Protein AF-A0A962ZB25-F1 (afdb_monomer)

Nearest PDB structures (foldseek):
  3ad7-assembly1_D  TM=9.745E-01  e=2.701E-07  Corynebacterium sp. U-96
  2gah-assembly1_D  TM=9.733E-01  e=1.044E-06  Stenotrophomonas maltophilia
  5efv-assembly1_A  TM=5.669E-01  e=6.723E+00  Dubowvirus dv11
  7abw-assembly2_B  TM=2.927E-01  e=5.945E+00  Pseudomonas aeruginosa

pLDDT: mean 91.08, std 13.23, range [43.5, 98.31]

Foldseek 3Di:
DAAAPDLDDDDPPDDPVVVCCSPPNHDDDQWWGWTKDAPVVPPRDIWIWTARPPPRDTPDTGGHPDDDPDCVPVDTPPPPD

Structure (mmCIF, N/CA/C/O backbone):
data_AF-A0A962ZB25-F1
#
_entry.id   AF-A0A962ZB25-F1
#
loop_
_atom_site.group_PDB
_atom_site.id
_atom_site.type_symbol
_atom_site.label_atom_id
_atom_site.label_alt_id
_atom_site.label_comp_id
_atom_site.label_asym_id
_atom_site.label_entity_id
_atom_site.label_seq_id
_atom_site.pdbx_PDB_ins_code
_atom_site.Cartn_x
_atom_site.Cartn_y
_atom_site.Cartn_z
_atom_site.occupancy
_atom_site.B_iso_or_equiv
_atom_site.auth_seq_id
_atom_site.auth_comp_id
_atom_site.auth_asym_id
_atom_site.auth_atom_id
_atom_site.pdbx_PDB_model_num
ATOM 1 N N . CYS A 1 1 ? 7.668 -3.560 6.475 1.00 76.38 1 CYS A N 1
ATOM 2 C CA . CYS A 1 1 ? 6.632 -2.893 5.657 1.00 76.38 1 CYS A CA 1
ATOM 3 C C . CYS A 1 1 ? 7.088 -2.883 4.193 1.00 76.38 1 CYS A C 1
ATOM 5 O O . CYS A 1 1 ? 8.291 -2.820 3.966 1.00 76.38 1 CYS A O 1
ATOM 7 N N . GLY A 1 2 ? 6.173 -3.009 3.224 1.00 92.25 2 GLY A N 1
ATOM 8 C CA . GLY A 1 2 ? 6.464 -3.032 1.780 1.00 92.25 2 GLY A CA 1
ATOM 9 C C . GLY A 1 2 ? 5.886 -1.858 0.981 1.00 92.25 2 GLY A C 1
ATOM 10 O O . GLY A 1 2 ? 5.734 -1.969 -0.242 1.00 92.25 2 GLY A O 1
ATOM 11 N N . GLY A 1 3 ? 5.572 -0.756 1.671 1.00 95.69 3 GLY A N 1
ATOM 12 C CA . GLY A 1 3 ? 5.124 0.508 1.085 1.00 95.69 3 GLY A CA 1
ATOM 13 C C . GLY A 1 3 ? 3.700 0.464 0.536 1.00 95.69 3 GLY A C 1
ATOM 14 O O . GLY A 1 3 ? 2.925 -0.432 0.868 1.00 95.69 3 GLY A O 1
ATOM 15 N N . GLN A 1 4 ? 3.374 1.429 -0.324 1.00 97.25 4 GLN A N 1
ATOM 16 C CA . GLN A 1 4 ? 2.048 1.602 -0.917 1.00 97.25 4 GLN A CA 1
ATOM 17 C C . GLN A 1 4 ? 1.516 0.314 -1.582 1.00 97.25 4 GLN A C 1
ATOM 19 O O . GLN A 1 4 ? 2.239 -0.400 -2.289 1.00 97.25 4 GLN A O 1
ATOM 24 N N . ALA A 1 5 ? 0.232 0.030 -1.364 1.00 97.19 5 ALA A N 1
ATOM 25 C CA . ALA A 1 5 ? -0.507 -1.034 -2.033 1.00 97.19 5 ALA A CA 1
ATOM 26 C C . ALA A 1 5 ? -0.974 -0.632 -3.442 1.00 97.19 5 ALA A C 1
ATOM 28 O O . ALA A 1 5 ? -0.968 0.537 -3.817 1.00 97.19 5 ALA A O 1
ATOM 29 N N . HIS A 1 6 ? -1.411 -1.623 -4.223 1.00 96.31 6 HIS A N 1
ATOM 30 C CA . HIS A 1 6 ? -2.066 -1.417 -5.529 1.00 96.31 6 HIS A CA 1
ATOM 31 C C . HIS A 1 6 ? -1.208 -0.769 -6.620 1.00 96.31 6 HIS A C 1
ATOM 33 O O . HIS A 1 6 ? -1.738 -0.249 -7.597 1.00 96.31 6 HIS A O 1
ATOM 39 N N . ILE A 1 7 ? 0.119 -0.846 -6.501 1.00 95.81 7 ILE A N 1
ATOM 40 C CA . ILE A 1 7 ? 1.022 -0.470 -7.591 1.00 95.81 7 ILE A CA 1
ATOM 41 C C . ILE A 1 7 ? 1.244 -1.673 -8.492 1.00 95.81 7 ILE A C 1
ATOM 43 O O . ILE A 1 7 ? 1.871 -2.661 -8.103 1.00 95.81 7 ILE A O 1
ATOM 47 N N . VAL A 1 8 ? 0.716 -1.565 -9.705 1.00 94.75 8 VAL A N 1
ATOM 48 C CA . VAL A 1 8 ? 0.845 -2.576 -10.748 1.00 94.75 8 VAL A CA 1
ATOM 49 C C . VAL A 1 8 ? 2.120 -2.310 -11.537 1.00 94.75 8 VAL A C 1
ATOM 51 O O . VAL A 1 8 ? 2.407 -1.174 -11.910 1.00 94.75 8 VAL A O 1
ATOM 54 N N . ARG A 1 9 ? 2.892 -3.368 -11.792 1.00 95.56 9 ARG A N 1
ATOM 55 C CA . ARG A 1 9 ? 4.046 -3.288 -12.684 1.00 95.56 9 ARG A CA 1
ATOM 56 C C . ARG A 1 9 ? 3.564 -3.029 -14.116 1.00 95.56 9 ARG A C 1
ATOM 58 O O . ARG A 1 9 ? 2.747 -3.815 -14.595 1.00 95.56 9 ARG A O 1
ATOM 65 N N . PRO A 1 10 ? 4.052 -1.979 -14.797 1.00 96.38 10 PRO A N 1
ATOM 66 C CA . PRO A 1 10 ? 3.692 -1.730 -16.185 1.00 96.38 10 PRO A CA 1
ATOM 67 C C . PRO A 1 10 ? 4.267 -2.813 -17.111 1.00 96.38 10 PRO A C 1
ATOM 69 O O . PRO A 1 10 ? 5.166 -3.570 -16.729 1.00 96.38 10 PRO A O 1
ATOM 72 N N . SER A 1 11 ? 3.741 -2.888 -18.336 1.00 95.81 11 SER A N 1
ATOM 73 C CA . SER A 1 11 ? 4.311 -3.712 -19.407 1.00 95.81 11 SER A CA 1
ATOM 74 C C . SER A 1 11 ? 5.718 -3.241 -19.788 1.00 95.81 11 SER A C 1
ATOM 76 O O . SER A 1 11 ? 6.138 -2.147 -19.420 1.00 95.81 11 SER A O 1
ATOM 78 N N . ASN A 1 12 ? 6.443 -4.056 -20.555 1.00 92.88 12 ASN A N 1
ATOM 79 C CA . ASN A 1 12 ? 7.792 -3.700 -21.007 1.00 92.88 12 ASN A CA 1
ATOM 80 C C . ASN A 1 12 ? 7.796 -2.617 -22.103 1.00 92.88 12 ASN A C 1
ATOM 82 O O . ASN A 1 12 ? 8.812 -1.961 -22.289 1.00 92.88 12 ASN A O 1
ATOM 86 N N . ASP A 1 13 ? 6.668 -2.408 -22.787 1.00 95.69 13 ASP A N 1
ATOM 87 C CA . ASP A 1 13 ? 6.540 -1.478 -23.919 1.00 95.69 13 ASP A CA 1
ATOM 88 C C . ASP A 1 13 ? 5.999 -0.095 -23.498 1.00 95.69 13 ASP A C 1
ATOM 90 O O . ASP A 1 13 ? 5.139 0.478 -24.167 1.00 95.69 13 ASP A O 1
ATOM 94 N N . VAL A 1 14 ? 6.437 0.423 -22.346 1.00 97.00 14 VAL A N 1
ATOM 95 C CA . VAL A 1 14 ? 6.053 1.763 -21.858 1.00 97.00 14 VAL A CA 1
ATOM 96 C C . VAL A 1 14 ? 7.182 2.771 -22.047 1.00 97.00 14 VAL A C 1
ATOM 98 O O . VAL A 1 14 ? 8.341 2.391 -22.190 1.00 97.00 14 VAL A O 1
ATOM 101 N N . ASP A 1 15 ? 6.846 4.061 -22.039 1.00 97.19 15 ASP A N 1
ATOM 102 C CA . ASP A 1 15 ? 7.854 5.118 -22.095 1.00 97.19 15 ASP A CA 1
ATOM 103 C C . ASP A 1 15 ? 8.631 5.272 -20.773 1.00 97.19 15 ASP A C 1
ATOM 105 O O . ASP A 1 15 ? 8.233 4.779 -19.709 1.00 97.19 15 ASP A O 1
ATOM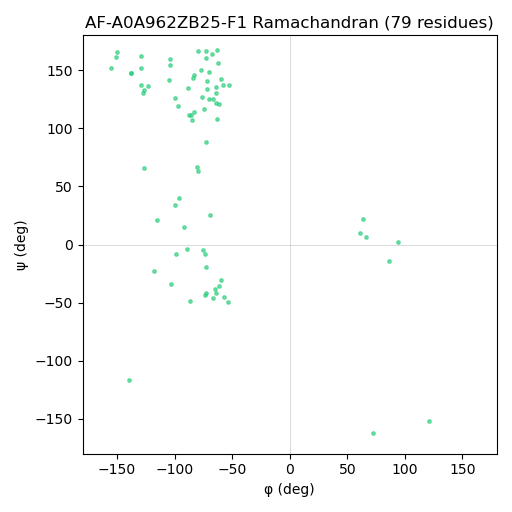 109 N N . ASP A 1 16 ? 9.743 6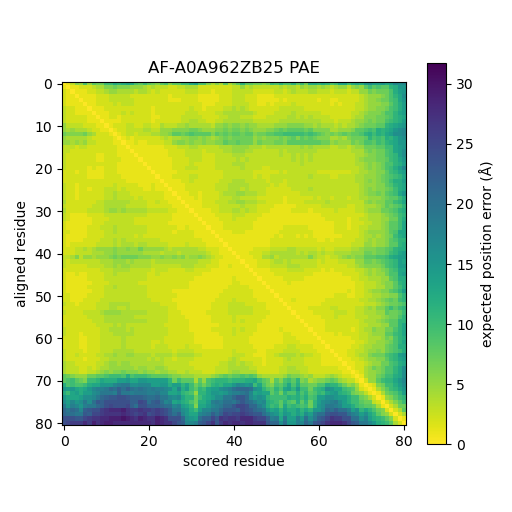.008 -20.843 1.00 97.25 16 ASP A N 1
ATOM 110 C CA . ASP A 1 16 ? 10.627 6.246 -19.700 1.00 97.25 16 ASP A CA 1
ATOM 111 C C . ASP A 1 16 ? 9.925 6.951 -18.532 1.00 97.25 16 ASP A C 1
ATOM 113 O O . ASP A 1 16 ? 10.280 6.709 -17.382 1.00 97.25 16 ASP A O 1
ATOM 117 N N . ARG A 1 17 ? 8.914 7.796 -18.785 1.00 97.25 17 ARG A N 1
ATOM 118 C CA . ARG A 1 17 ? 8.197 8.532 -17.725 1.00 97.25 17 ARG A CA 1
ATOM 119 C C . ARG A 1 17 ? 7.288 7.604 -16.929 1.00 97.25 17 ARG A C 1
ATOM 121 O O . ARG A 1 17 ? 7.215 7.689 -15.701 1.00 97.25 17 ARG A O 1
ATOM 128 N N . VAL A 1 18 ? 6.592 6.699 -17.614 1.00 97.44 18 VAL A N 1
ATOM 129 C CA . VAL A 1 18 ? 5.790 5.653 -16.971 1.00 97.44 18 VAL A CA 1
ATOM 130 C C . VAL A 1 18 ? 6.700 4.717 -16.181 1.00 97.44 18 VAL A C 1
ATOM 132 O O . 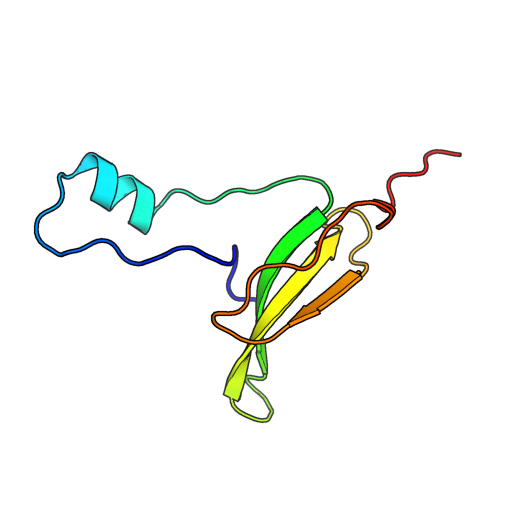VAL A 1 18 ? 6.376 4.353 -15.046 1.00 97.44 18 VAL A O 1
ATOM 135 N N . TRP A 1 19 ? 7.858 4.364 -16.740 1.00 96.75 19 TRP A N 1
ATOM 136 C CA . TRP A 1 19 ? 8.820 3.507 -16.060 1.00 96.75 19 TRP A CA 1
ATOM 137 C C . TRP A 1 19 ? 9.435 4.174 -14.820 1.00 96.75 19 TRP A C 1
ATOM 139 O O . TRP A 1 19 ? 9.443 3.574 -13.744 1.00 96.75 19 TRP A O 1
ATOM 149 N N . GLU A 1 20 ? 9.866 5.4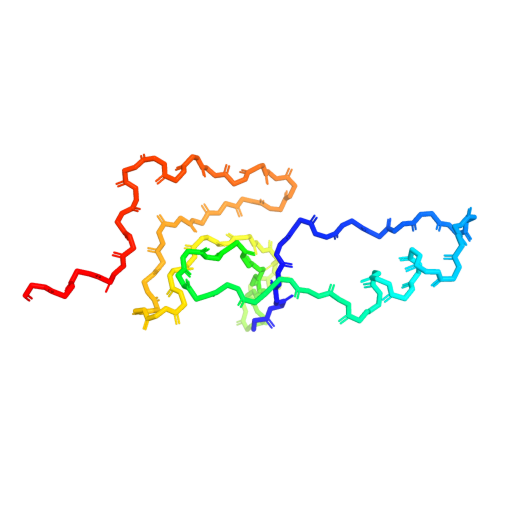33 -14.926 1.00 97.25 20 GLU A N 1
ATOM 150 C CA . GLU A 1 20 ? 10.330 6.271 -13.811 1.00 97.25 20 GLU A CA 1
ATOM 151 C C . GLU A 1 20 ? 9.280 6.325 -12.694 1.00 97.25 20 GLU A C 1
ATOM 153 O O . GLU A 1 20 ? 9.586 6.046 -11.531 1.00 97.25 20 GLU A O 1
ATOM 158 N N . SER A 1 21 ? 8.026 6.614 -13.051 1.00 96.88 21 SER A N 1
ATOM 159 C CA . SER A 1 21 ? 6.912 6.678 -12.101 1.00 96.88 21 SER A CA 1
ATOM 160 C C . SER A 1 21 ? 6.744 5.360 -11.345 1.00 96.88 21 SER A C 1
ATOM 162 O O . SER A 1 21 ? 6.618 5.340 -10.118 1.00 96.88 21 SER A O 1
ATOM 164 N N . TYR A 1 22 ? 6.801 4.232 -12.058 1.00 96.50 22 TYR A N 1
ATOM 165 C CA . TYR A 1 22 ? 6.732 2.912 -11.442 1.00 96.50 22 TYR A CA 1
ATOM 166 C C . TYR A 1 22 ? 7.935 2.613 -10.537 1.00 96.50 22 TYR A C 1
ATOM 168 O O . TYR A 1 22 ? 7.748 2.017 -9.474 1.00 96.50 22 TYR A O 1
ATOM 176 N N . LEU A 1 23 ? 9.151 3.016 -10.900 1.00 95.62 23 LEU A N 1
ATOM 177 C CA . LEU A 1 23 ? 10.344 2.746 -10.095 1.00 95.62 23 LEU A CA 1
ATOM 178 C C . LEU A 1 23 ? 10.421 3.614 -8.835 1.00 95.62 23 LEU A C 1
ATOM 180 O O . LEU A 1 23 ? 10.736 3.090 -7.765 1.00 95.62 23 LEU A O 1
ATOM 184 N N . PHE A 1 24 ? 10.116 4.908 -8.945 1.00 96.62 24 PHE A N 1
ATOM 185 C CA . PHE A 1 24 ? 10.509 5.889 -7.929 1.00 96.62 24 PHE A CA 1
ATOM 186 C C . PHE A 1 24 ? 9.342 6.591 -7.232 1.00 96.62 24 PHE A C 1
ATOM 188 O O . PHE A 1 24 ? 9.508 7.059 -6.107 1.00 96.62 24 PHE A O 1
ATOM 195 N N . ILE A 1 25 ? 8.158 6.656 -7.844 1.00 97.19 25 ILE A N 1
ATOM 196 C CA . ILE A 1 25 ? 7.076 7.515 -7.349 1.00 97.19 25 ILE A CA 1
ATOM 197 C C . ILE A 1 25 ? 6.053 6.713 -6.543 1.00 97.19 25 ILE A C 1
ATOM 199 O O . ILE A 1 25 ? 5.505 5.714 -7.009 1.00 97.19 25 ILE A O 1
ATOM 203 N N . ARG A 1 26 ? 5.782 7.149 -5.309 1.00 96.69 26 ARG A N 1
ATOM 204 C CA . ARG A 1 26 ? 4.815 6.543 -4.379 1.00 96.69 26 ARG A CA 1
ATOM 205 C C . ARG A 1 26 ? 4.018 7.632 -3.672 1.00 96.69 26 ARG A C 1
ATOM 207 O O . ARG A 1 26 ? 4.557 8.688 -3.354 1.00 96.69 26 ARG A O 1
ATOM 214 N N . ASN A 1 27 ? 2.760 7.346 -3.362 1.00 95.75 27 ASN A N 1
ATOM 215 C CA . ASN A 1 27 ? 1.963 8.183 -2.477 1.00 95.75 27 ASN A CA 1
ATOM 216 C C . ASN A 1 27 ? 2.469 8.031 -1.041 1.00 95.75 27 ASN A C 1
ATOM 218 O O . ASN A 1 27 ? 2.638 6.912 -0.557 1.00 95.75 27 ASN A O 1
ATOM 222 N N . ASN A 1 28 ? 2.637 9.159 -0.355 1.00 95.06 28 ASN A N 1
ATOM 223 C CA . ASN A 1 28 ? 2.993 9.227 1.061 1.00 95.06 28 ASN A CA 1
ATOM 224 C C . ASN A 1 28 ? 1.982 10.109 1.820 1.00 95.06 28 ASN A C 1
ATOM 226 O O . ASN A 1 28 ? 2.316 11.226 2.221 1.00 95.06 28 ASN A O 1
ATOM 230 N N . PRO A 1 29 ? 0.710 9.682 1.923 1.00 94.69 29 PRO A N 1
ATOM 231 C CA . PRO A 1 29 ? -0.316 10.476 2.576 1.00 94.69 29 PRO A CA 1
ATOM 232 C C . PRO A 1 29 ? -0.100 10.505 4.092 1.00 94.69 29 PRO A C 1
ATOM 234 O O . PRO A 1 29 ? 0.215 9.492 4.723 1.00 94.69 29 PRO A O 1
ATOM 237 N N . LYS A 1 30 ? -0.338 11.678 4.679 1.00 94.06 30 LYS A N 1
ATOM 238 C CA . LYS A 1 30 ? -0.567 11.835 6.114 1.00 94.06 30 LYS A CA 1
ATOM 239 C C . LYS A 1 30 ? -2.041 11.519 6.387 1.00 94.06 30 LYS A C 1
ATOM 241 O O . LYS A 1 30 ? -2.897 12.255 5.906 1.00 94.06 30 LYS A O 1
ATOM 246 N N . GLY A 1 31 ? -2.321 10.439 7.113 1.00 94.56 31 GLY A N 1
ATOM 247 C CA . GLY A 1 31 ? -3.673 9.921 7.344 1.00 94.56 31 GLY A CA 1
ATOM 248 C C . GLY A 1 31 ? -3.825 8.482 6.849 1.00 94.56 31 GLY A C 1
ATOM 249 O O . GLY A 1 31 ? -2.852 7.729 6.791 1.00 94.56 31 GLY A O 1
ATOM 250 N N . ILE A 1 32 ? -5.042 8.089 6.464 1.00 95.75 32 ILE A N 1
ATOM 251 C CA . ILE A 1 32 ? -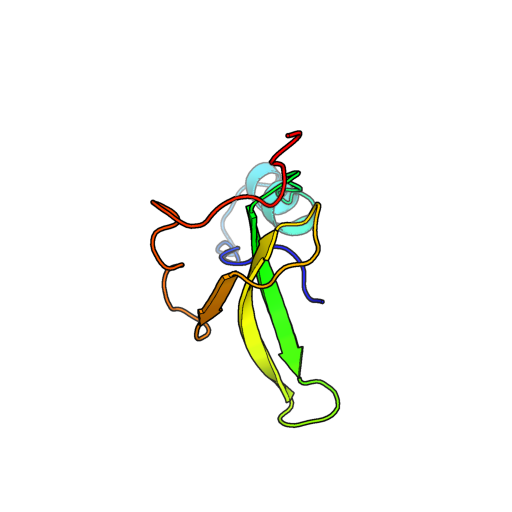5.337 6.723 6.006 1.00 95.75 32 ILE A CA 1
ATOM 252 C C . ILE A 1 32 ? -4.519 6.378 4.752 1.00 95.75 32 ILE A C 1
ATOM 254 O O . ILE A 1 32 ? -4.636 7.015 3.704 1.00 95.75 32 ILE A O 1
ATOM 258 N N . HIS A 1 33 ? -3.714 5.322 4.848 1.00 96.06 33 HIS A N 1
ATOM 259 C CA . HIS A 1 33 ? -2.868 4.818 3.777 1.00 96.06 33 HIS A CA 1
ATOM 260 C C . HIS A 1 33 ? -3.115 3.331 3.517 1.00 96.06 33 HIS A C 1
ATOM 262 O O . HIS A 1 33 ? -3.134 2.514 4.438 1.00 96.06 33 HIS A O 1
ATOM 268 N N . ALA A 1 34 ? -3.262 2.978 2.238 1.00 97.25 34 ALA A N 1
ATOM 269 C CA . ALA A 1 34 ? -3.266 1.595 1.785 1.00 97.25 34 ALA A CA 1
ATOM 270 C C . ALA A 1 34 ? -1.828 1.114 1.550 1.00 97.25 34 ALA A C 1
ATOM 272 O O . ALA A 1 34 ? -1.169 1.550 0.604 1.00 97.25 34 ALA A O 1
ATOM 273 N N . GLU A 1 35 ? -1.361 0.188 2.381 1.00 97.62 35 GLU A N 1
ATOM 274 C CA . GLU A 1 35 ? 0.014 -0.321 2.385 1.00 97.62 35 GLU A CA 1
ATOM 275 C C . GLU A 1 35 ? 0.083 -1.850 2.356 1.00 97.62 35 GLU A C 1
ATOM 277 O O . GLU A 1 35 ? -0.887 -2.548 2.649 1.00 97.62 35 GLU A O 1
ATOM 282 N N . ARG A 1 36 ? 1.253 -2.379 1.992 1.00 98.00 36 ARG A N 1
ATOM 283 C CA . ARG A 1 36 ? 1.547 -3.813 1.950 1.00 98.00 36 ARG A CA 1
ATOM 284 C C . ARG A 1 36 ? 2.422 -4.240 3.111 1.00 98.00 36 ARG A C 1
ATOM 286 O O . ARG A 1 36 ? 3.424 -3.599 3.439 1.00 98.00 36 ARG A O 1
ATOM 293 N N . TRP A 1 37 ? 2.119 -5.415 3.635 1.00 98.12 37 TRP A N 1
ATOM 294 C CA . TRP A 1 37 ? 2.878 -6.073 4.685 1.00 98.12 37 TRP A CA 1
ATOM 295 C C . TRP A 1 37 ? 3.195 -7.505 4.291 1.00 98.12 37 TRP A C 1
ATOM 297 O O . TRP A 1 37 ? 2.462 -8.138 3.537 1.00 98.12 37 TRP A O 1
ATOM 307 N N . VAL A 1 38 ? 4.307 -8.012 4.815 1.00 98.19 38 VAL A N 1
ATOM 308 C CA . VAL A 1 38 ? 4.707 -9.408 4.669 1.00 98.19 38 VAL A CA 1
ATOM 309 C C . VAL A 1 38 ? 4.981 -9.973 6.047 1.00 98.19 38 VAL A C 1
ATOM 311 O O . VAL A 1 38 ? 5.713 -9.374 6.840 1.00 98.19 38 VAL A O 1
ATOM 314 N N . HIS A 1 39 ? 4.400 -11.132 6.342 1.00 97.06 39 HIS A N 1
ATOM 315 C CA . HIS A 1 39 ? 4.646 -11.823 7.602 1.00 97.06 39 HIS A CA 1
ATOM 316 C C . HIS A 1 39 ? 5.967 -12.603 7.525 1.00 97.06 39 HIS A C 1
ATOM 318 O O . HIS A 1 39 ? 5.984 -13.833 7.498 1.00 97.06 39 HIS A O 1
ATOM 324 N N . ASN A 1 40 ? 7.079 -11.866 7.427 1.00 96.94 40 ASN A N 1
ATOM 325 C CA . ASN A 1 40 ? 8.389 -12.418 7.075 1.00 96.94 40 ASN A CA 1
ATOM 326 C C . ASN A 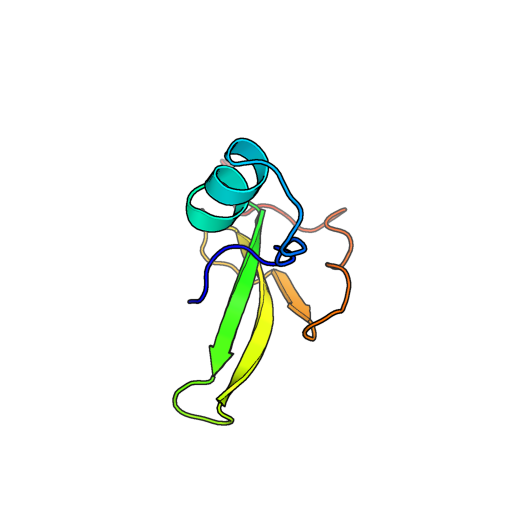1 40 ? 8.901 -13.463 8.077 1.00 96.94 40 ASN A C 1
ATOM 328 O O . ASN A 1 40 ? 9.502 -14.451 7.684 1.00 96.94 40 ASN A O 1
ATOM 332 N N . HIS A 1 41 ? 8.618 -13.265 9.366 1.00 97.00 41 HIS A N 1
ATOM 333 C CA . HIS A 1 41 ? 8.996 -14.194 10.438 1.00 97.00 41 HIS A CA 1
ATOM 334 C C . HIS A 1 41 ? 7.911 -15.242 10.741 1.00 97.00 41 HIS A C 1
ATOM 336 O O . HIS A 1 41 ? 7.937 -15.877 11.790 1.00 97.00 41 HIS A O 1
ATOM 342 N N . GLY A 1 42 ? 6.942 -15.404 9.840 1.00 97.00 42 GLY A N 1
ATOM 343 C CA . GLY A 1 42 ? 5.863 -16.372 9.966 1.00 97.00 42 GLY A CA 1
ATOM 344 C C . GLY A 1 42 ? 5.570 -17.034 8.630 1.00 97.00 42 GLY A C 1
ATOM 345 O O . GLY A 1 42 ? 6.408 -17.731 8.072 1.00 97.00 42 GLY A O 1
ATOM 346 N N . CYS A 1 43 ? 4.368 -16.833 8.097 1.00 97.31 43 CYS A N 1
ATOM 347 C CA . CYS A 1 43 ? 3.923 -17.544 6.897 1.00 97.31 43 CYS A CA 1
ATOM 348 C C . CYS A 1 43 ? 4.541 -17.041 5.578 1.00 97.31 43 CYS A C 1
ATOM 350 O O . CYS A 1 43 ? 4.231 -17.599 4.528 1.00 97.31 43 CYS A O 1
ATOM 352 N N . GLY A 1 44 ? 5.344 -15.970 5.596 1.00 97.19 44 GLY A N 1
ATOM 353 C CA . GLY A 1 44 ? 5.976 -15.393 4.401 1.00 97.19 44 GLY A CA 1
ATOM 354 C C . GLY A 1 44 ? 4.996 -14.776 3.394 1.00 97.19 44 GLY A C 1
ATOM 355 O O . GLY A 1 44 ? 5.399 -14.373 2.305 1.00 97.19 44 GLY A O 1
ATOM 356 N N . ARG A 1 45 ? 3.701 -14.699 3.729 1.00 97.94 45 ARG A N 1
ATOM 357 C CA . ARG A 1 45 ? 2.665 -14.184 2.828 1.00 97.94 45 ARG A CA 1
ATOM 358 C C . ARG A 1 45 ? 2.588 -12.668 2.885 1.00 97.94 45 ARG A C 1
ATOM 360 O O . ARG A 1 45 ? 2.702 -12.065 3.954 1.00 97.94 45 ARG A O 1
ATOM 367 N N . TRP A 1 46 ? 2.337 -12.094 1.717 1.00 98.25 46 TRP A N 1
ATOM 368 C CA . TRP A 1 46 ? 1.977 -10.696 1.555 1.00 98.25 46 TRP A CA 1
ATOM 369 C C . TRP A 1 46 ? 0.480 -10.488 1.795 1.00 98.25 46 TRP A C 1
ATOM 371 O O . TRP A 1 46 ? -0.327 -11.356 1.460 1.00 98.25 46 TRP A O 1
ATOM 381 N N . PHE A 1 47 ? 0.124 -9.336 2.352 1.00 98.19 47 PHE A N 1
ATOM 382 C CA . PHE A 1 47 ? -1.248 -8.858 2.524 1.00 98.19 47 PHE A CA 1
ATOM 383 C C . PHE A 1 47 ? -1.282 -7.327 2.489 1.00 98.19 47 PHE A C 1
ATOM 385 O O . PHE A 1 47 ? -0.240 -6.670 2.594 1.00 98.19 47 PHE A O 1
ATOM 392 N N . ASN A 1 48 ? -2.476 -6.762 2.337 1.00 98.31 48 ASN A N 1
ATOM 393 C CA . ASN A 1 48 ? -2.683 -5.323 2.359 1.00 98.31 48 ASN A CA 1
ATOM 394 C C . ASN A 1 48 ? -3.303 -4.877 3.691 1.00 98.31 48 ASN A C 1
ATOM 396 O O . ASN A 1 48 ? -4.015 -5.637 4.351 1.00 98.31 48 ASN A O 1
ATOM 400 N N . ALA A 1 49 ? -3.069 -3.621 4.053 1.00 97.56 49 ALA A N 1
ATOM 401 C CA . ALA A 1 49 ? -3.653 -2.973 5.215 1.00 97.56 49 ALA A CA 1
ATOM 402 C C . ALA A 1 49 ? -4.095 -1.545 4.882 1.00 97.56 49 ALA A C 1
ATOM 404 O O . ALA A 1 49 ? -3.466 -0.872 4.066 1.00 97.56 49 ALA A O 1
ATOM 405 N N . LEU A 1 50 ? -5.167 -1.087 5.527 1.00 97.38 50 LEU A N 1
ATOM 406 C CA . LEU A 1 50 ? -5.441 0.335 5.709 1.00 97.38 50 LEU A CA 1
ATOM 407 C C . LEU A 1 50 ? -4.942 0.719 7.098 1.00 97.38 50 LEU A C 1
ATOM 409 O O . LEU A 1 50 ? -5.426 0.172 8.092 1.00 97.38 50 LEU A O 1
ATOM 413 N N . ARG A 1 51 ? -3.984 1.639 7.166 1.00 96.50 51 ARG 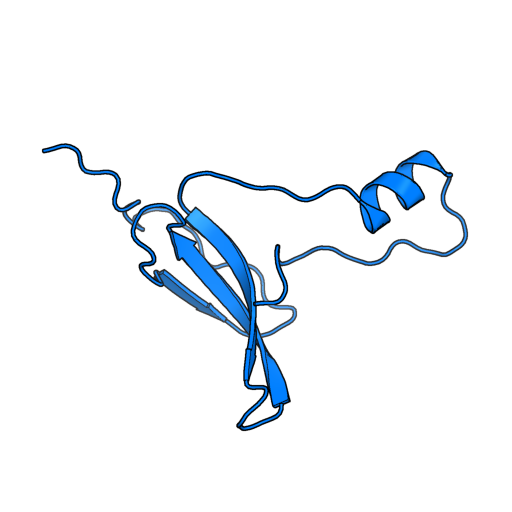A N 1
ATOM 414 C CA . ARG A 1 51 ? -3.451 2.171 8.422 1.00 96.50 51 ARG A CA 1
ATOM 415 C C . ARG A 1 51 ? -3.468 3.687 8.374 1.00 96.50 51 ARG A C 1
ATOM 417 O O . ARG A 1 51 ? -3.093 4.270 7.361 1.00 96.50 51 ARG A O 1
ATOM 424 N N . ASP A 1 52 ? -3.879 4.317 9.460 1.00 95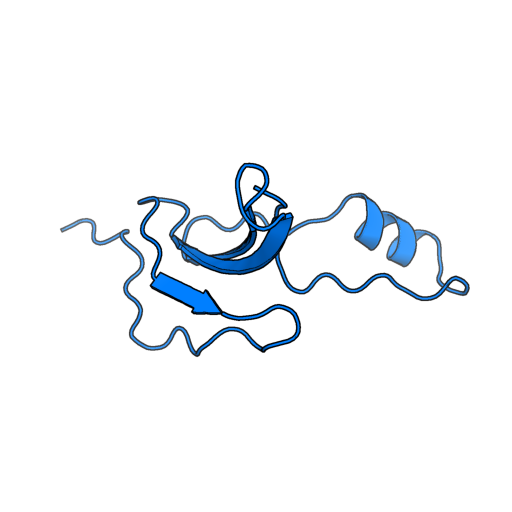.88 52 ASP A N 1
ATOM 425 C CA . ASP A 1 52 ? -3.656 5.745 9.639 1.00 95.88 52 ASP A CA 1
ATOM 426 C C . ASP A 1 52 ? -2.181 5.996 9.987 1.00 95.88 52 ASP A C 1
ATOM 428 O O . ASP A 1 52 ? -1.683 5.534 11.012 1.00 95.88 52 ASP A O 1
ATOM 432 N N . THR A 1 53 ? -1.473 6.719 9.118 1.00 95.25 53 THR A N 1
ATOM 433 C CA . THR A 1 53 ? -0.042 7.008 9.269 1.00 95.25 53 THR A CA 1
ATOM 434 C C . THR A 1 53 ? 0.275 8.039 10.348 1.00 95.25 53 THR A C 1
ATOM 436 O O . THR A 1 53 ? 1.450 8.227 10.657 1.00 95.25 53 THR A O 1
ATOM 439 N N . VAL A 1 54 ? -0.738 8.699 10.921 1.00 95.94 54 VAL A N 1
ATOM 440 C CA . VAL A 1 54 ? -0.575 9.624 12.051 1.00 95.94 54 VAL A CA 1
ATOM 441 C C . VAL A 1 54 ? -0.620 8.877 13.382 1.00 95.94 54 VAL A C 1
ATOM 443 O O . VAL A 1 54 ? 0.245 9.092 14.227 1.00 95.94 54 VAL A O 1
ATOM 446 N N . SER A 1 55 ? -1.619 8.010 13.567 1.00 95.31 55 SER A N 1
ATOM 447 C CA . SER A 1 55 ? -1.875 7.306 14.835 1.00 95.31 55 SER A CA 1
ATOM 448 C C . SER A 1 55 ? -1.336 5.873 14.892 1.00 95.31 55 SER A C 1
ATOM 450 O O . SER A 1 55 ? -1.415 5.229 15.936 1.00 95.31 55 SER A O 1
ATOM 452 N N . ASP A 1 56 ? -0.845 5.343 13.771 1.00 95.81 56 ASP A N 1
ATOM 453 C CA . ASP A 1 56 ? -0.477 3.936 13.564 1.00 95.81 56 ASP A CA 1
ATOM 454 C C . ASP A 1 56 ? -1.626 2.925 13.721 1.00 95.81 56 ASP A C 1
ATOM 456 O O . ASP A 1 56 ? -1.410 1.708 13.686 1.00 95.81 56 ASP A O 1
ATOM 460 N N . ARG A 1 57 ? -2.876 3.392 13.820 1.00 95.69 57 ARG A N 1
ATOM 461 C CA . ARG A 1 57 ? -4.042 2.517 13.942 1.00 95.69 57 ARG A CA 1
ATOM 462 C C . ARG A 1 57 ? -4.310 1.772 12.638 1.00 95.69 57 ARG A C 1
ATOM 464 O O . ARG A 1 57 ? -4.536 2.373 11.587 1.00 95.69 57 ARG A O 1
ATOM 471 N N . PHE A 1 58 ? -4.368 0.446 12.725 1.00 95.56 58 PHE A N 1
ATOM 472 C CA . PHE A 1 58 ? -4.877 -0.398 11.648 1.00 95.56 58 PHE A CA 1
ATOM 473 C C . PHE A 1 58 ? -6.404 -0.337 11.615 1.00 95.56 58 PHE A C 1
ATOM 475 O O . PHE A 1 58 ? -7.073 -0.584 12.618 1.00 95.56 58 PHE A O 1
ATOM 482 N N . LEU A 1 59 ? -6.940 -0.019 10.444 1.00 95.94 59 LEU A N 1
ATOM 483 C CA . LEU A 1 59 ? -8.370 0.134 10.198 1.00 95.94 59 LEU A CA 1
ATOM 484 C C . LEU A 1 59 ? -8.943 -1.087 9.473 1.00 95.94 59 LEU A C 1
ATOM 486 O O . LEU A 1 59 ? -10.073 -1.487 9.733 1.00 95.94 59 LEU A O 1
ATOM 490 N N . ALA A 1 60 ? -8.156 -1.709 8.591 1.00 96.69 60 ALA A N 1
ATOM 491 C CA . ALA A 1 60 ? -8.546 -2.929 7.893 1.00 96.69 60 ALA A CA 1
ATOM 492 C C . ALA A 1 60 ? -7.332 -3.746 7.443 1.00 96.69 60 ALA A C 1
ATOM 494 O O . ALA A 1 60 ? -6.288 -3.181 7.117 1.00 96.69 60 ALA A O 1
ATOM 495 N N . ILE A 1 61 ? -7.510 -5.065 7.348 1.00 97.44 61 ILE A N 1
ATOM 496 C CA . ILE A 1 61 ? -6.585 -6.015 6.718 1.00 97.44 61 ILE A CA 1
ATOM 497 C C . ILE A 1 61 ? -7.348 -6.763 5.625 1.00 97.44 61 ILE A C 1
ATOM 499 O O . ILE A 1 61 ? -8.487 -7.167 5.848 1.00 97.44 61 ILE A O 1
ATOM 503 N N . TYR A 1 62 ? -6.736 -6.945 4.457 1.00 97.88 62 TYR A N 1
ATOM 504 C CA . TYR A 1 62 ? -7.376 -7.594 3.312 1.00 97.88 62 TYR A CA 1
ATOM 505 C C . TYR A 1 62 ? -6.356 -8.311 2.422 1.00 97.88 62 TYR A C 1
ATOM 507 O O . TYR A 1 62 ? -5.141 -8.085 2.519 1.00 97.88 62 TYR A O 1
ATOM 515 N N . ALA A 1 63 ? -6.836 -9.231 1.585 1.00 97.81 63 ALA A N 1
ATOM 516 C CA . ALA A 1 63 ? -5.957 -10.100 0.819 1.00 97.81 63 ALA A CA 1
ATOM 517 C C . ALA A 1 63 ? -5.260 -9.350 -0.329 1.00 97.81 63 ALA A C 1
ATOM 519 O O . ALA A 1 63 ? -5.677 -8.281 -0.785 1.00 97.81 63 ALA A O 1
ATOM 520 N N . MET A 1 64 ? -4.164 -9.928 -0.823 1.00 97.31 64 MET A N 1
ATOM 521 C CA . MET A 1 64 ? -3.519 -9.439 -2.041 1.00 97.31 64 MET A CA 1
ATOM 522 C C . MET A 1 64 ? -4.462 -9.594 -3.238 1.00 97.31 64 MET A C 1
ATOM 524 O O . MET A 1 64 ? -5.065 -10.647 -3.417 1.00 97.31 64 MET A O 1
ATOM 528 N N . GLY A 1 65 ? -4.556 -8.559 -4.073 1.00 95.00 65 GLY A N 1
ATOM 529 C CA . GLY A 1 65 ? -5.437 -8.535 -5.248 1.00 95.00 65 GLY A CA 1
ATOM 530 C C . GLY A 1 65 ? -6.867 -8.067 -4.962 1.00 95.00 65 GLY A C 1
ATOM 531 O O . GLY A 1 65 ? -7.576 -7.705 -5.897 1.00 95.00 65 GLY A O 1
ATOM 532 N N . GLU A 1 66 ? -7.279 -8.002 -3.695 1.00 97.06 66 GLU A N 1
ATOM 533 C CA . GLU A 1 66 ? -8.558 -7.403 -3.317 1.00 97.06 66 GLU A CA 1
ATOM 534 C C . GLU A 1 66 ? -8.482 -5.873 -3.338 1.00 97.06 66 GLU A C 1
ATOM 536 O O . GLU A 1 66 ? -7.434 -5.270 -3.086 1.00 97.06 66 GLU A O 1
ATOM 541 N N . LYS A 1 67 ? -9.620 -5.237 -3.630 1.00 95.62 67 LYS A N 1
ATOM 542 C CA . LYS A 1 67 ? -9.764 -3.783 -3.509 1.00 95.62 67 LYS A CA 1
ATOM 543 C C . LYS A 1 67 ? -9.761 -3.386 -2.029 1.00 95.62 67 LYS A C 1
ATOM 545 O O . LYS A 1 67 ? -10.250 -4.160 -1.205 1.00 95.62 67 LYS A O 1
ATOM 550 N N . PRO A 1 68 ? -9.257 -2.188 -1.683 1.00 93.94 68 PRO A N 1
ATOM 551 C CA . PRO A 1 68 ? -9.388 -1.691 -0.323 1.00 93.94 68 PRO A CA 1
ATOM 552 C C . PRO A 1 68 ? -10.877 -1.568 0.043 1.00 93.94 68 PRO A C 1
ATOM 554 O O . PRO A 1 68 ? -11.681 -1.191 -0.818 1.00 93.94 68 PRO A O 1
ATOM 557 N N . PRO A 1 69 ? -11.258 -1.876 1.293 1.00 92.94 69 PRO A N 1
ATOM 558 C CA . PRO A 1 69 ? -12.606 -1.596 1.766 1.00 92.94 69 PRO A CA 1
ATOM 559 C C . PRO A 1 69 ? -12.877 -0.086 1.740 1.00 92.94 69 PRO A C 1
ATOM 561 O O . PRO A 1 69 ? -11.945 0.722 1.780 1.00 92.94 69 PRO A O 1
ATOM 564 N N . ALA A 1 70 ? -14.156 0.288 1.656 1.00 88.88 70 ALA A N 1
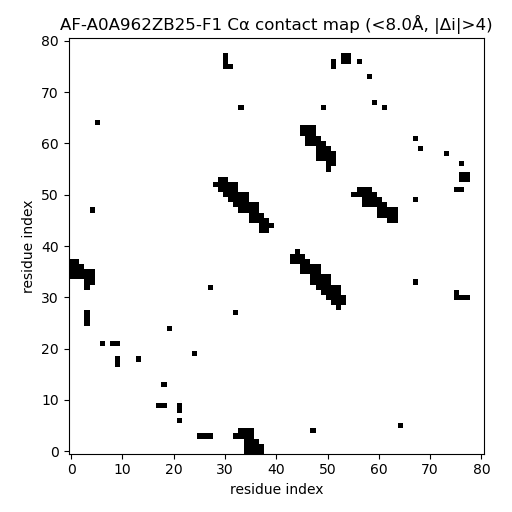ATOM 565 C CA . ALA A 1 70 ? -14.560 1.689 1.704 1.00 88.88 70 ALA A CA 1
ATOM 566 C C . ALA A 1 70 ? -14.083 2.336 3.013 1.00 88.88 70 ALA A C 1
ATOM 568 O O . ALA A 1 70 ? -14.183 1.736 4.083 1.00 88.88 70 ALA A O 1
ATOM 569 N N . THR A 1 71 ? -13.561 3.556 2.910 1.00 78.62 71 THR A N 1
ATOM 570 C CA . THR A 1 71 ? -13.092 4.340 4.060 1.00 78.62 71 THR A CA 1
ATOM 571 C C . THR A 1 71 ? -14.185 5.199 4.680 1.00 78.62 71 THR A C 1
ATOM 573 O O . THR A 1 71 ? -13.939 5.849 5.690 1.00 78.62 71 THR A O 1
ATOM 576 N N . ASP A 1 72 ? -15.383 5.207 4.097 1.00 71.38 72 ASP A N 1
ATOM 577 C CA . ASP A 1 72 ? -16.513 5.990 4.585 1.00 71.38 72 ASP A CA 1
ATOM 578 C C . ASP A 1 72 ? -16.904 5.499 5.989 1.00 71.38 72 ASP A C 1
ATOM 580 O O . ASP A 1 72 ? -17.418 4.394 6.161 1.00 71.38 72 ASP A O 1
ATOM 584 N N . GLY A 1 73 ? -16.606 6.315 7.004 1.00 64.31 73 GLY A N 1
ATOM 585 C CA . GLY A 1 73 ? -16.817 5.989 8.419 1.00 64.31 73 GLY A CA 1
ATOM 586 C C . GLY A 1 73 ? -15.608 5.388 9.148 1.00 64.31 73 GLY A C 1
ATOM 587 O O . GLY A 1 73 ? -15.720 5.080 10.332 1.00 64.31 73 GLY A O 1
ATOM 588 N N . LEU A 1 74 ? -14.454 5.234 8.489 1.00 67.38 74 LEU A N 1
ATOM 589 C CA . LEU A 1 74 ? -13.191 4.954 9.172 1.00 67.38 74 LEU A CA 1
ATOM 590 C C . LEU A 1 74 ? -12.585 6.286 9.619 1.00 67.38 74 LEU A C 1
ATOM 592 O O . LEU A 1 74 ? -12.114 7.060 8.792 1.00 67.38 74 LEU A O 1
ATOM 596 N N . GLU A 1 75 ? -12.630 6.553 10.922 1.00 63.56 75 GLU A N 1
ATOM 597 C CA . GLU A 1 75 ? -12.036 7.754 11.509 1.00 63.56 75 GLU A CA 1
ATOM 598 C C . GLU A 1 75 ? -10.514 7.737 11.314 1.00 63.56 75 GLU A C 1
ATOM 600 O O . GLU A 1 75 ? -9.812 6.819 11.752 1.00 63.56 75 GLU A O 1
ATOM 605 N N . ASP A 1 76 ? -10.004 8.767 10.650 1.00 62.09 76 ASP A N 1
ATOM 606 C CA . ASP A 1 76 ? -8.623 9.190 10.763 1.00 62.09 76 ASP A CA 1
ATOM 607 C C . ASP A 1 76 ? -8.381 9.658 12.203 1.00 62.09 76 ASP A C 1
ATOM 609 O O . ASP A 1 76 ? -9.143 10.445 12.757 1.00 62.09 76 ASP A O 1
ATOM 613 N N . GLY A 1 77 ? -7.321 9.166 12.848 1.00 54.81 77 GLY A N 1
ATOM 614 C CA . GLY A 1 77 ? -6.977 9.456 14.246 1.00 54.81 77 GLY A CA 1
ATOM 615 C C . GLY A 1 77 ? -6.511 10.895 14.485 1.00 54.81 77 GLY A C 1
ATOM 616 O O . GLY A 1 77 ? -5.752 11.154 15.413 1.00 54.81 77 GLY A O 1
ATOM 617 N N . ASN A 1 78 ? -6.937 11.825 13.633 1.00 53.94 78 ASN A N 1
ATOM 618 C CA . ASN A 1 78 ? -6.653 13.248 13.663 1.00 53.94 78 ASN A CA 1
ATOM 619 C C . ASN A 1 78 ? -7.834 14.031 14.279 1.00 53.94 78 ASN A C 1
ATOM 621 O O . ASN A 1 78 ? -8.120 15.154 13.859 1.00 53.94 78 ASN A O 1
ATOM 625 N N . ASP A 1 79 ? -8.527 13.441 15.264 1.00 53.34 79 ASP A N 1
ATOM 626 C CA . ASP A 1 79 ? -9.462 14.157 16.140 1.00 53.34 79 ASP A CA 1
ATOM 627 C C . ASP A 1 79 ? -8.641 15.028 17.096 1.00 53.34 79 ASP A C 1
ATOM 629 O O . ASP A 1 79 ? -8.226 14.604 18.171 1.00 53.34 79 ASP A O 1
ATOM 633 N N . ASN A 1 80 ? -8.332 16.251 16.665 1.00 45.00 80 ASN A N 1
ATOM 634 C CA . ASN A 1 80 ? -7.807 17.288 17.547 1.00 45.00 80 ASN A CA 1
ATOM 635 C C . ASN A 1 80 ? -8.975 17.919 18.332 1.00 45.00 80 ASN A C 1
ATOM 637 O O . ASN A 1 80 ? -9.285 19.101 18.145 1.00 45.00 80 ASN A O 1
ATOM 641 N N . ARG A 1 81 ? -9.638 17.101 19.157 1.00 43.50 81 ARG A N 1
ATOM 642 C CA . ARG A 1 81 ? -10.516 17.512 20.260 1.00 43.50 81 ARG A CA 1
ATOM 643 C C . ARG A 1 81 ? -9.822 17.301 21.596 1.00 43.50 81 ARG A C 1
ATOM 645 O O . ARG A 1 81 ? -9.123 16.278 21.750 1.00 43.50 81 ARG A O 1
#

Secondary structure (DSSP, 8-state):
---BS--PPPPSS--HHHHHHHHH-----SSEEEEEEE-TTTT--EEEEEEETTT--EEEEE-TTSPPPP-TT---S----

Mean predicted aligned error: 5.0 Å

Solvent-accessible surface area (backbone atoms only — not comparable to full-atom values): 5300 Å² total; per-residue (Å²): 125,66,52,63,46,93,76,74,84,76,72,91,90,59,55,71,68,61,49,48,41,69,75,73,60,76,84,81,64,89,28,73,35,56,27,27,38,59,42,71,95,64,86,59,49,68,32,33,32,34,29,20,66,77,65,69,48,75,78,46,76,48,58,70,91,58,78,82,76,84,60,86,89,62,78,56,77,76,70,91,119

Sequence (81 aa):
CGGQAHIVRPSNDVDDRVWESYLFIRNNPKGIHAERWVHNHGCGRWFNALRDTVSDRFLAIYAMGEKPPATDGLEDGNDNR

Radius of gyration: 14.83 Å; Cα contacts (8 Å, |Δi|>4): 115; chains: 1; bounding box: 27×35×44 Å